Protein AF-A0A3A2ZI84-F1 (afdb_monomer_lite)

Foldseek 3Di:
DDDDDLVNLLVVLVVLVVVLVVVVLLEQCPPVPDALLVNQVSLLSVLVSQLSNLVSCVRVVNWFGPLQDDGDRDHHAQDAPVQRDPPDRHHDHGDPDHYPCNVVRVSSLVSVLVNVLCVVPDRGHGPCSVVPPVDDPVNVVVSVVVSVVVVNRD

pLDDT: mean 87.64, std 10.2, range [49.66, 97.44]

Radius of gyration: 16.95 Å; chains: 1; bounding box: 36×39×46 Å

Secondary structure (DSSP, 8-state):
-PPPPHHHHHHHHHHHHHHHHHTTTTS--TTSS--HHHHHHHHHHHHHHHHHHHHHHHHHT-S--GGGS---PPPPPS--GGG--TT-SSPPPPPSS--TTHHHHHHHHHHHHHHHHHHHH-TT--S-TTT-TTS-HHHHHHHHHHHHHHHHT-

Organism: NCBI:txid2070753

Sequence (154 aa):
MKIIDPRSFLCLTAIADRIAKRDGLHCNTQGRGLSAFDTEIRRRIWWQTVLLDSRAVEMSGAGTPILSYAWNAKLPLNINESELSPEANSLPQEHDCATDMIFCLVRCEIAKFLRQIRAKKGLEEGWTEFSNPSISVSEKLEAIDTFEEHLQAR

Structure (mmCIF, N/CA/C/O backbone):
data_AF-A0A3A2ZI84-F1
#
_entry.id   AF-A0A3A2ZI84-F1
#
loop_
_atom_site.group_PDB
_atom_site.id
_atom_site.type_symbol
_atom_site.label_atom_id
_atom_site.label_alt_id
_atom_site.label_comp_id
_atom_site.label_asym_id
_atom_site.label_entity_id
_atom_site.label_seq_id
_atom_site.pdbx_PDB_ins_code
_atom_site.Cartn_x
_atom_site.Cartn_y
_atom_site.Cartn_z
_atom_site.occupancy
_atom_site.B_iso_or_equiv
_atom_site.auth_seq_id
_atom_site.auth_comp_id
_atom_site.auth_asym_id
_atom_site.auth_atom_id
_atom_site.pdbx_PDB_model_num
ATOM 1 N N . MET A 1 1 ? 2.082 25.491 -6.944 1.00 49.66 1 MET A N 1
ATOM 2 C CA . MET A 1 1 ? 2.391 24.114 -6.500 1.00 49.66 1 MET A CA 1
ATOM 3 C C . MET A 1 1 ? 3.908 23.974 -6.441 1.00 49.66 1 MET A C 1
ATOM 5 O O . MET A 1 1 ? 4.541 24.129 -7.476 1.00 49.66 1 MET A O 1
ATOM 9 N N . LYS A 1 2 ? 4.515 23.817 -5.255 1.00 61.97 2 LYS A N 1
ATOM 10 C CA . LYS A 1 2 ? 5.972 23.611 -5.153 1.00 61.97 2 LYS A CA 1
ATOM 11 C C . LYS A 1 2 ? 6.274 22.158 -5.517 1.00 61.97 2 LYS A C 1
ATOM 13 O O . LYS A 1 2 ? 5.756 21.257 -4.866 1.00 61.97 2 LYS A O 1
ATOM 18 N N . ILE A 1 3 ? 7.068 21.947 -6.562 1.00 77.62 3 ILE A N 1
ATOM 19 C CA . ILE A 1 3 ? 7.562 20.619 -6.936 1.00 77.62 3 ILE A CA 1
ATOM 20 C C . ILE A 1 3 ? 8.634 20.245 -5.907 1.00 77.62 3 ILE A C 1
ATOM 22 O O . ILE A 1 3 ? 9.630 20.952 -5.770 1.00 77.62 3 ILE A O 1
ATOM 26 N N . ILE A 1 4 ? 8.390 19.186 -5.135 1.00 86.75 4 ILE A N 1
ATOM 27 C CA . ILE A 1 4 ? 9.380 18.627 -4.210 1.00 86.75 4 ILE A CA 1
ATOM 28 C C . ILE A 1 4 ? 10.397 17.849 -5.049 1.00 86.75 4 ILE A C 1
ATOM 30 O O . ILE A 1 4 ? 10.009 17.062 -5.911 1.00 86.75 4 ILE A O 1
ATOM 34 N N . ASP A 1 5 ? 11.687 18.074 -4.804 1.00 93.19 5 ASP A N 1
ATOM 35 C CA . ASP A 1 5 ? 12.758 17.307 -5.441 1.00 93.19 5 ASP A CA 1
ATOM 36 C C . ASP A 1 5 ? 12.594 15.798 -5.136 1.00 93.19 5 ASP A C 1
ATOM 38 O O . ASP A 1 5 ? 12.481 15.430 -3.960 1.00 93.19 5 ASP A O 1
ATOM 42 N N . PRO A 1 6 ? 12.589 14.908 -6.149 1.00 91.81 6 PRO A N 1
ATOM 43 C CA . PRO A 1 6 ? 12.357 13.477 -5.946 1.00 91.81 6 PRO A CA 1
ATOM 44 C C . PRO A 1 6 ? 13.318 12.811 -4.957 1.00 91.81 6 PRO A C 1
ATOM 46 O O . PRO A 1 6 ? 12.921 11.897 -4.237 1.00 91.81 6 PRO A O 1
ATOM 49 N N . ARG A 1 7 ? 14.573 13.272 -4.880 1.00 92.75 7 ARG A N 1
ATOM 50 C CA . ARG A 1 7 ? 15.587 12.710 -3.969 1.00 92.75 7 ARG A CA 1
ATOM 51 C C . ARG A 1 7 ? 15.318 13.133 -2.529 1.00 92.75 7 ARG A C 1
ATOM 53 O O . ARG A 1 7 ? 15.423 12.329 -1.611 1.00 92.75 7 ARG A O 1
ATOM 60 N N . SER A 1 8 ? 14.904 14.380 -2.335 1.00 94.94 8 SER A N 1
ATOM 61 C CA . SER A 1 8 ? 14.442 14.881 -1.042 1.00 94.94 8 SER A CA 1
ATOM 62 C C . SER A 1 8 ? 13.198 14.127 -0.569 1.00 94.94 8 SER A C 1
ATOM 64 O O . SER A 1 8 ? 13.116 13.743 0.596 1.00 94.94 8 SER A O 1
ATOM 66 N N . PHE A 1 9 ? 12.254 13.855 -1.477 1.00 94.75 9 PHE A N 1
ATOM 67 C CA . PHE A 1 9 ? 11.076 13.045 -1.169 1.00 94.75 9 PHE A CA 1
ATOM 68 C C . PHE A 1 9 ? 11.457 11.612 -0.765 1.00 94.75 9 PHE A C 1
ATOM 70 O O . PHE A 1 9 ? 10.981 11.137 0.263 1.00 94.75 9 PHE A O 1
ATOM 77 N N . LEU A 1 10 ? 12.389 10.978 -1.486 1.00 94.06 10 LEU A N 1
ATOM 78 C CA . LEU A 1 10 ? 12.938 9.662 -1.140 1.00 94.06 10 LEU A CA 1
ATOM 79 C C . LEU A 1 10 ? 13.569 9.633 0.263 1.00 94.06 10 LEU A C 1
ATOM 81 O O . LEU A 1 10 ? 13.345 8.705 1.036 1.00 94.06 10 LEU A O 1
ATOM 85 N N . CYS A 1 11 ? 14.334 10.663 0.634 1.00 95.38 11 CYS A N 1
ATOM 86 C CA . CYS A 1 11 ? 14.899 10.758 1.982 1.00 95.38 11 CYS A CA 1
ATOM 87 C C . CYS A 1 11 ? 13.806 10.815 3.062 1.00 95.38 11 CYS A C 1
ATOM 89 O O . CYS A 1 11 ? 13.935 10.179 4.109 1.00 95.38 11 CYS A O 1
ATOM 91 N N . LEU A 1 12 ? 12.720 11.554 2.815 1.00 96.06 12 LEU A N 1
ATOM 92 C CA . LEU A 1 12 ? 11.604 11.665 3.756 1.00 96.06 12 LEU A CA 1
ATOM 93 C C . LEU A 1 12 ? 10.841 10.342 3.902 1.00 96.06 12 LEU A C 1
ATOM 95 O O . LEU A 1 12 ? 10.512 9.961 5.027 1.00 96.06 12 LEU A O 1
ATOM 99 N N . THR A 1 13 ? 10.597 9.614 2.806 1.00 96.00 13 THR A N 1
ATOM 100 C CA . THR A 1 13 ? 9.932 8.301 2.872 1.00 96.00 13 THR A CA 1
ATOM 101 C C . THR A 1 13 ? 10.795 7.270 3.591 1.00 96.00 13 THR A C 1
ATOM 103 O O . THR A 1 13 ? 10.275 6.513 4.408 1.00 96.00 13 THR A O 1
ATOM 106 N N . ALA A 1 14 ? 12.118 7.306 3.407 1.00 94.62 14 ALA A N 1
ATOM 107 C CA . ALA A 1 14 ? 13.047 6.448 4.141 1.00 94.62 14 ALA A CA 1
ATOM 108 C C . ALA A 1 14 ? 13.055 6.727 5.659 1.00 94.62 14 ALA A C 1
ATOM 110 O O . ALA A 1 14 ? 13.194 5.804 6.465 1.00 94.62 14 ALA A O 1
ATOM 111 N N . ILE A 1 15 ? 12.897 7.988 6.078 1.00 97.12 15 ILE A N 1
ATOM 112 C CA . ILE A 1 15 ? 12.744 8.339 7.501 1.00 97.12 15 ILE A CA 1
ATOM 113 C C . ILE A 1 15 ? 11.404 7.817 8.033 1.00 97.12 15 ILE A C 1
ATOM 115 O O . ILE A 1 15 ? 11.374 7.188 9.095 1.00 97.12 15 ILE A O 1
ATOM 119 N N . ALA A 1 16 ? 10.314 8.035 7.292 1.00 97.25 16 ALA A N 1
ATOM 120 C CA . ALA A 1 16 ? 8.985 7.551 7.660 1.00 97.25 16 ALA A CA 1
ATOM 121 C C . ALA A 1 16 ? 8.953 6.020 7.813 1.00 97.25 16 ALA A C 1
ATOM 123 O O . ALA A 1 16 ? 8.416 5.520 8.798 1.00 97.25 16 ALA A O 1
ATOM 124 N N . ASP A 1 17 ? 9.606 5.282 6.913 1.00 95.81 17 ASP A N 1
ATOM 125 C CA . ASP A 1 17 ? 9.759 3.824 6.990 1.00 95.81 17 ASP A CA 1
ATOM 126 C C . ASP A 1 17 ? 10.438 3.370 8.282 1.00 95.81 17 ASP A C 1
ATOM 128 O O . ASP A 1 17 ? 9.951 2.475 8.972 1.00 95.81 17 ASP A O 1
ATOM 132 N N . ARG A 1 18 ? 11.549 4.012 8.660 1.00 96.19 18 ARG A N 1
ATOM 133 C CA . ARG A 1 18 ? 12.275 3.674 9.895 1.00 96.19 18 ARG A CA 1
ATOM 134 C C . ARG A 1 18 ? 11.417 3.903 11.136 1.00 96.19 18 ARG A C 1
ATOM 136 O O . ARG A 1 18 ? 11.437 3.073 12.044 1.00 96.19 18 ARG A O 1
ATOM 143 N N . ILE A 1 19 ? 10.647 4.991 11.163 1.00 97.44 19 ILE A N 1
ATOM 144 C CA . ILE A 1 19 ? 9.695 5.290 12.242 1.00 97.44 19 ILE A CA 1
ATOM 145 C C . ILE A 1 19 ? 8.580 4.236 12.270 1.00 97.44 19 ILE A C 1
ATOM 147 O O . ILE A 1 19 ? 8.333 3.625 13.308 1.00 97.44 19 ILE A O 1
ATOM 151 N N . ALA A 1 20 ? 7.967 3.948 11.122 1.00 95.88 20 ALA A N 1
ATOM 152 C CA . ALA A 1 20 ? 6.904 2.958 10.995 1.00 95.88 20 ALA A CA 1
ATOM 153 C C . ALA A 1 20 ? 7.363 1.550 11.411 1.00 95.88 20 ALA A C 1
ATOM 155 O O . ALA A 1 20 ? 6.628 0.811 12.071 1.00 95.88 20 ALA A O 1
ATOM 156 N N . LYS A 1 21 ? 8.599 1.170 11.070 1.00 94.19 21 LYS A N 1
ATOM 157 C CA . LYS A 1 21 ? 9.197 -0.104 11.481 1.00 94.19 21 LYS A CA 1
ATOM 158 C C . LYS A 1 21 ? 9.454 -0.164 12.980 1.00 94.19 21 LYS A C 1
ATOM 160 O O . LYS A 1 21 ? 9.065 -1.152 13.601 1.00 94.19 21 LYS A O 1
ATOM 165 N N . ARG A 1 22 ? 10.032 0.893 13.560 1.00 94.69 22 ARG A N 1
ATOM 166 C CA . ARG A 1 22 ? 10.232 1.022 15.014 1.00 94.69 22 ARG A CA 1
ATOM 167 C C . ARG A 1 22 ? 8.914 0.860 15.775 1.00 94.69 22 ARG A C 1
ATOM 169 O O . ARG A 1 22 ? 8.879 0.159 16.779 1.00 94.69 22 ARG A O 1
ATOM 176 N N . ASP A 1 23 ? 7.835 1.440 15.258 1.00 92.88 23 ASP A N 1
ATOM 177 C CA . ASP A 1 23 ? 6.518 1.412 15.903 1.00 92.88 23 ASP A CA 1
ATOM 178 C C . ASP A 1 23 ? 5.709 0.140 15.562 1.00 92.88 23 ASP A C 1
ATOM 180 O O . ASP A 1 23 ? 4.566 -0.021 16.002 1.00 92.88 23 ASP A O 1
ATOM 184 N N . GLY A 1 24 ? 6.295 -0.785 14.789 1.00 91.88 24 GLY A N 1
ATOM 185 C CA . GLY A 1 24 ? 5.719 -2.090 14.461 1.00 91.88 24 GLY A CA 1
ATOM 186 C C . GLY A 1 24 ? 4.622 -2.075 13.391 1.00 91.88 24 GLY A C 1
ATOM 187 O O . GLY A 1 24 ? 3.900 -3.060 13.274 1.00 91.88 24 GLY A O 1
ATOM 188 N N . LEU A 1 25 ? 4.486 -1.001 12.604 1.00 94.56 25 LEU A N 1
ATOM 189 C CA . LEU A 1 25 ? 3.395 -0.826 11.624 1.00 94.56 25 LEU A CA 1
ATOM 190 C C . LEU A 1 25 ? 3.465 -1.803 10.442 1.00 94.56 25 LEU A C 1
ATOM 192 O O . LEU A 1 25 ? 2.447 -2.202 9.889 1.00 94.56 25 LEU A O 1
ATOM 196 N N . HIS A 1 26 ? 4.678 -2.221 10.086 1.00 93.31 26 HIS A N 1
ATOM 197 C CA . HIS A 1 26 ? 4.953 -3.230 9.062 1.00 93.31 26 HIS A CA 1
ATOM 198 C C . HIS A 1 26 ? 4.459 -4.640 9.426 1.00 93.31 26 HIS A C 1
ATOM 200 O O . HIS A 1 26 ? 4.344 -5.510 8.555 1.00 93.31 26 HIS A O 1
ATOM 206 N N . CYS A 1 27 ? 4.171 -4.877 10.706 1.00 89.69 27 CYS A N 1
ATOM 207 C CA . CYS A 1 27 ? 3.746 -6.170 11.207 1.00 89.69 27 CYS A CA 1
ATOM 208 C C . CYS A 1 27 ? 2.224 -6.238 11.372 1.00 89.69 27 CYS A C 1
ATOM 210 O O . CYS A 1 27 ? 1.591 -5.272 11.787 1.00 89.69 27 CYS A O 1
ATOM 212 N N . ASN A 1 28 ? 1.621 -7.404 11.131 1.00 83.56 28 ASN A N 1
ATOM 213 C CA . ASN A 1 28 ? 0.243 -7.646 11.542 1.00 83.56 28 ASN A CA 1
ATOM 214 C C . ASN A 1 28 ? 0.165 -7.603 13.075 1.00 83.56 28 ASN A C 1
ATOM 216 O O . ASN A 1 28 ? 0.766 -8.425 13.771 1.00 83.56 28 ASN A O 1
ATOM 220 N N . THR A 1 29 ? -0.581 -6.635 13.594 1.00 71.62 29 THR A N 1
ATOM 221 C CA . THR A 1 29 ? -0.743 -6.398 15.030 1.00 71.62 29 THR A CA 1
ATOM 222 C C . THR A 1 29 ? -2.029 -6.990 15.607 1.00 71.62 29 THR A C 1
ATOM 224 O O . THR A 1 29 ? -2.303 -6.779 16.789 1.00 71.62 29 THR A O 1
ATOM 227 N N . GLN A 1 30 ? -2.812 -7.748 14.824 1.00 70.50 30 GLN A N 1
ATOM 228 C CA . GLN A 1 30 ? -4.000 -8.428 15.353 1.00 70.50 30 GLN A CA 1
ATOM 229 C C . GLN A 1 30 ? -3.647 -9.272 16.587 1.00 70.50 30 GLN A C 1
ATOM 231 O O . GLN A 1 30 ? -2.702 -10.059 16.558 1.00 70.50 30 GLN A O 1
ATOM 236 N N . GLY A 1 31 ? -4.403 -9.083 17.672 1.00 66.94 31 GLY A N 1
ATOM 237 C CA . GLY A 1 31 ? -4.209 -9.803 18.934 1.00 66.94 31 GLY A CA 1
ATOM 238 C C . GLY A 1 31 ? -3.161 -9.211 19.885 1.00 66.94 31 GLY A C 1
ATOM 239 O O . GLY A 1 31 ? -2.914 -9.799 20.931 1.00 66.94 31 GLY A O 1
ATOM 240 N N . ARG A 1 32 ? -2.557 -8.050 19.584 1.00 74.62 32 ARG A N 1
ATOM 241 C CA . ARG A 1 32 ? -1.558 -7.394 20.461 1.00 74.62 32 ARG A CA 1
ATOM 242 C C . ARG A 1 32 ? -2.145 -6.419 21.498 1.00 74.62 32 ARG A C 1
ATOM 244 O O . ARG A 1 32 ? -1.424 -5.556 21.984 1.00 74.62 32 ARG A O 1
ATOM 251 N N . GLY A 1 33 ? -3.438 -6.522 21.811 1.00 81.50 33 GLY A N 1
ATOM 252 C CA . GLY A 1 33 ? -4.110 -5.633 22.773 1.00 81.50 33 GLY A CA 1
ATOM 253 C C . GLY A 1 33 ? -4.328 -4.195 22.282 1.00 81.50 33 GLY A C 1
ATOM 254 O O . GLY A 1 33 ? -4.556 -3.305 23.092 1.00 81.50 33 GLY A O 1
ATOM 255 N N . LEU A 1 34 ? -4.237 -3.956 20.970 1.00 86.31 34 LEU A N 1
ATOM 256 C CA . LEU A 1 34 ? -4.573 -2.667 20.364 1.00 86.31 34 LEU A CA 1
ATOM 257 C C . LEU A 1 34 ? -6.087 -2.527 20.192 1.00 86.31 34 LEU A C 1
ATOM 259 O O . LEU A 1 34 ? -6.770 -3.521 19.929 1.00 86.31 34 LEU A O 1
ATOM 263 N N . SER A 1 35 ? -6.582 -1.290 20.267 1.00 89.44 35 SER A N 1
ATOM 264 C CA . SER A 1 35 ? -7.966 -0.976 19.911 1.00 89.44 35 SER A CA 1
ATOM 265 C C . SER A 1 35 ? -8.241 -1.283 18.430 1.00 89.44 35 SER A C 1
ATOM 267 O O . SER A 1 35 ? -7.319 -1.411 17.608 1.00 89.44 35 SER A O 1
ATOM 269 N N . ALA A 1 36 ? -9.521 -1.401 18.074 1.00 88.62 36 ALA A N 1
ATOM 270 C CA . ALA A 1 36 ? -9.941 -1.544 16.684 1.00 88.62 36 ALA A CA 1
ATOM 271 C C . ALA A 1 36 ? -9.453 -0.358 15.837 1.00 88.62 36 ALA A C 1
ATOM 273 O O . ALA A 1 36 ? -8.824 -0.552 14.795 1.00 88.62 36 ALA A O 1
ATOM 274 N N . PHE A 1 37 ? -9.648 0.857 16.353 1.00 91.56 37 PHE A N 1
ATOM 275 C CA . PHE A 1 37 ? -9.185 2.096 15.744 1.00 91.56 37 PHE A CA 1
ATOM 276 C C . PHE A 1 37 ? -7.674 2.092 15.486 1.00 91.56 37 PHE A C 1
ATOM 278 O O . PHE A 1 37 ? -7.240 2.238 14.344 1.00 91.56 37 PHE A O 1
ATOM 285 N N . ASP A 1 38 ? -6.863 1.837 16.518 1.00 91.75 38 ASP A N 1
ATOM 286 C CA . ASP A 1 38 ? -5.403 1.825 16.385 1.00 91.75 38 ASP A CA 1
ATOM 287 C C . ASP A 1 38 ? -4.943 0.770 15.385 1.00 91.75 38 ASP A C 1
ATOM 289 O O . ASP A 1 38 ? -4.021 0.999 14.605 1.00 91.75 38 ASP A O 1
ATOM 293 N N . THR A 1 39 ? -5.579 -0.402 15.396 1.00 91.50 39 THR A N 1
ATOM 294 C CA . THR A 1 39 ? -5.251 -1.481 14.463 1.00 91.50 39 THR A CA 1
ATOM 295 C C . THR A 1 39 ? -5.447 -1.033 13.018 1.00 91.50 39 THR A C 1
ATOM 297 O O . THR A 1 39 ? -4.574 -1.279 12.182 1.00 91.50 39 THR A O 1
ATOM 300 N N . GLU A 1 40 ? -6.557 -0.359 12.721 1.00 93.12 40 GLU A N 1
ATOM 301 C CA . GLU A 1 40 ? -6.869 0.094 11.367 1.00 93.12 40 GLU A CA 1
ATOM 302 C C . GLU A 1 40 ? -6.015 1.296 10.942 1.00 93.12 40 GLU A C 1
ATOM 304 O O . GLU A 1 40 ? -5.423 1.279 9.861 1.00 93.12 40 GLU A O 1
ATOM 309 N N . ILE A 1 41 ? -5.830 2.290 11.816 1.00 93.81 41 ILE A N 1
ATOM 310 C CA . ILE A 1 41 ? -4.961 3.445 11.544 1.00 93.81 41 ILE A CA 1
ATOM 311 C C . ILE A 1 41 ? -3.524 3.000 11.260 1.00 93.81 41 ILE A C 1
ATOM 313 O O . ILE A 1 41 ? -2.901 3.467 10.305 1.00 93.81 41 ILE A O 1
ATOM 317 N N . ARG A 1 42 ? -3.000 2.035 12.021 1.00 94.50 42 ARG A N 1
ATOM 318 C CA . ARG A 1 42 ? -1.655 1.484 11.795 1.00 94.50 42 ARG A CA 1
ATOM 319 C C . ARG A 1 42 ? -1.518 0.819 10.424 1.00 94.50 42 ARG A C 1
ATOM 321 O O . ARG A 1 42 ? -0.502 1.034 9.761 1.00 94.50 42 ARG A O 1
ATOM 328 N N . ARG A 1 43 ? -2.530 0.061 9.973 1.00 94.12 43 ARG A N 1
ATOM 329 C CA . ARG A 1 43 ? -2.553 -0.522 8.616 1.00 94.12 43 ARG A CA 1
ATOM 330 C C . ARG A 1 43 ? -2.548 0.574 7.559 1.00 94.12 43 ARG A C 1
ATOM 332 O O . ARG A 1 43 ? -1.708 0.540 6.663 1.00 94.12 43 ARG A O 1
ATOM 339 N N . ARG A 1 44 ? -3.439 1.562 7.684 1.00 95.62 44 ARG A N 1
ATOM 340 C CA . ARG A 1 44 ? -3.561 2.678 6.733 1.00 95.62 44 ARG A CA 1
ATOM 341 C C . ARG A 1 44 ? -2.253 3.472 6.616 1.00 95.62 44 ARG A C 1
ATOM 343 O O . ARG A 1 44 ? -1.790 3.716 5.504 1.00 95.62 44 ARG A O 1
ATOM 350 N N . ILE A 1 45 ? -1.599 3.788 7.738 1.00 96.62 45 ILE A N 1
ATOM 351 C CA . ILE A 1 45 ? -0.301 4.490 7.758 1.00 96.62 45 ILE A CA 1
ATOM 352 C C . ILE A 1 45 ? 0.801 3.662 7.091 1.00 96.62 45 ILE A C 1
ATOM 354 O O . ILE A 1 45 ? 1.595 4.205 6.315 1.00 96.62 45 ILE A O 1
ATOM 358 N N . TRP A 1 46 ? 0.869 2.358 7.376 1.00 96.81 46 TRP A N 1
ATOM 359 C CA . TRP A 1 46 ? 1.870 1.492 6.758 1.00 96.81 46 TRP A CA 1
ATOM 360 C C . TRP A 1 46 ? 1.712 1.456 5.237 1.00 96.81 46 TRP A C 1
ATOM 362 O O . TRP A 1 46 ? 2.668 1.731 4.513 1.00 96.81 46 TRP A O 1
ATOM 372 N N . TRP A 1 47 ? 0.500 1.190 4.746 1.00 97.06 47 TRP A N 1
ATOM 373 C CA . TRP A 1 47 ? 0.234 1.153 3.309 1.00 97.06 47 TRP A CA 1
ATOM 374 C C . TRP A 1 47 ? 0.510 2.491 2.632 1.00 97.06 47 TRP A C 1
ATOM 376 O O . TRP A 1 47 ? 1.124 2.517 1.566 1.00 97.06 47 TRP A O 1
ATOM 386 N N . GLN A 1 48 ? 0.153 3.606 3.269 1.00 96.75 48 GLN A N 1
ATOM 387 C CA . GLN A 1 48 ? 0.474 4.925 2.737 1.00 96.75 48 GLN A CA 1
ATOM 388 C C . GLN A 1 48 ? 1.990 5.153 2.654 1.00 96.75 48 GLN A C 1
ATOM 390 O O . GLN A 1 48 ? 2.472 5.665 1.646 1.00 96.75 48 GLN A O 1
ATOM 395 N N . THR A 1 49 ? 2.754 4.726 3.663 1.00 97.00 49 THR A N 1
ATOM 396 C CA . THR A 1 49 ? 4.227 4.779 3.641 1.00 97.00 49 THR A CA 1
ATOM 397 C C . THR A 1 49 ? 4.794 3.970 2.474 1.00 97.00 49 THR A C 1
ATOM 399 O O . THR A 1 49 ? 5.607 4.488 1.711 1.00 97.00 49 THR A O 1
ATOM 402 N N . VAL A 1 50 ? 4.319 2.734 2.283 1.00 95.56 50 VAL A N 1
ATOM 403 C CA . VAL A 1 50 ? 4.747 1.855 1.182 1.00 95.56 50 VAL A CA 1
ATOM 404 C C . VAL A 1 50 ? 4.459 2.483 -0.185 1.00 95.56 50 VAL A C 1
ATOM 406 O O . VAL A 1 50 ? 5.318 2.456 -1.067 1.00 95.56 50 VAL A O 1
ATOM 409 N N . LEU A 1 51 ? 3.271 3.066 -0.372 1.00 95.50 51 LEU A N 1
ATOM 410 C CA . LEU A 1 51 ? 2.869 3.701 -1.630 1.00 95.50 51 LEU A CA 1
ATOM 411 C C . LEU A 1 51 ? 3.651 4.991 -1.914 1.00 95.50 51 LEU A C 1
ATOM 413 O O . LEU A 1 51 ? 4.012 5.251 -3.062 1.00 95.50 51 LEU A O 1
ATOM 417 N N . LEU A 1 52 ? 3.915 5.805 -0.888 1.00 95.38 52 LEU A N 1
ATOM 418 C CA . LEU A 1 52 ? 4.705 7.030 -1.029 1.00 95.38 52 LEU A CA 1
ATOM 419 C C . LEU A 1 52 ? 6.160 6.716 -1.369 1.00 95.38 52 LEU A C 1
ATOM 421 O O . LEU A 1 52 ? 6.707 7.331 -2.279 1.00 95.38 52 LEU A O 1
ATOM 425 N N . ASP A 1 53 ? 6.763 5.746 -0.683 1.00 94.88 53 ASP A N 1
ATOM 426 C CA . ASP A 1 53 ? 8.126 5.303 -0.969 1.00 94.88 53 ASP A CA 1
ATOM 427 C C . ASP A 1 53 ? 8.255 4.740 -2.382 1.00 94.88 53 ASP A C 1
ATOM 429 O O . ASP A 1 53 ? 9.133 5.145 -3.137 1.00 94.88 53 ASP A O 1
ATOM 433 N N . SER A 1 54 ? 7.299 3.898 -2.775 1.00 91.94 54 SER A N 1
ATOM 434 C CA . SER A 1 54 ? 7.195 3.368 -4.132 1.00 91.94 54 SER A CA 1
ATOM 435 C C . SER A 1 54 ? 7.248 4.482 -5.183 1.00 91.94 54 SER A C 1
ATOM 437 O O . SER A 1 54 ? 8.046 4.427 -6.120 1.00 91.94 54 SER A O 1
ATOM 439 N N . ARG A 1 55 ? 6.461 5.545 -4.975 1.00 91.69 55 ARG A N 1
ATOM 440 C CA . ARG A 1 55 ? 6.441 6.710 -5.863 1.00 91.69 55 ARG A CA 1
ATOM 441 C C . ARG A 1 55 ? 7.740 7.518 -5.809 1.00 91.69 55 ARG A C 1
ATOM 443 O O . ARG A 1 55 ? 8.198 8.003 -6.841 1.00 91.69 55 ARG A O 1
ATOM 450 N N . ALA A 1 56 ? 8.329 7.691 -4.629 1.00 92.94 56 ALA A N 1
ATOM 451 C CA . ALA A 1 56 ? 9.587 8.417 -4.473 1.00 92.94 56 ALA A CA 1
ATOM 452 C C . ALA A 1 56 ? 10.740 7.709 -5.198 1.00 92.94 56 ALA A C 1
ATOM 454 O O . ALA A 1 56 ? 11.531 8.354 -5.890 1.00 92.94 56 ALA A O 1
ATOM 455 N N . VAL A 1 57 ? 10.800 6.383 -5.092 1.00 90.81 57 VAL A N 1
ATOM 456 C CA . VAL A 1 57 ? 11.761 5.525 -5.790 1.00 90.81 57 VAL A CA 1
ATOM 457 C C . VAL A 1 57 ? 11.591 5.628 -7.303 1.00 90.81 57 VAL A C 1
ATOM 459 O O . VAL A 1 57 ? 12.561 5.914 -8.000 1.00 90.81 57 VAL A O 1
ATOM 462 N N . GLU A 1 58 ? 10.357 5.504 -7.799 1.00 88.25 58 GLU A N 1
ATOM 463 C CA . GLU A 1 58 ? 10.033 5.663 -9.222 1.00 88.25 58 GLU A CA 1
ATOM 464 C C . GLU A 1 58 ? 10.500 7.026 -9.765 1.00 88.25 58 GLU A C 1
ATOM 466 O O . GLU A 1 58 ? 11.205 7.097 -10.768 1.00 88.25 58 GLU A O 1
ATOM 471 N N . MET A 1 59 ? 10.158 8.121 -9.075 1.00 90.31 59 MET A N 1
ATOM 472 C CA . MET A 1 59 ? 10.481 9.481 -9.523 1.00 90.31 59 MET A CA 1
ATOM 473 C C . MET A 1 59 ? 11.972 9.821 -9.426 1.00 90.31 59 MET A C 1
ATOM 475 O O . MET A 1 59 ? 12.459 10.665 -10.176 1.00 90.31 59 MET A O 1
ATOM 479 N N . SER A 1 60 ? 12.687 9.230 -8.469 1.00 90.50 60 SER A N 1
ATOM 480 C CA . SER A 1 60 ? 14.118 9.483 -8.268 1.00 90.50 60 SER A CA 1
ATOM 481 C C . SER A 1 60 ? 15.015 8.565 -9.096 1.00 90.50 60 SER A C 1
ATOM 483 O O . SER A 1 60 ? 16.216 8.827 -9.178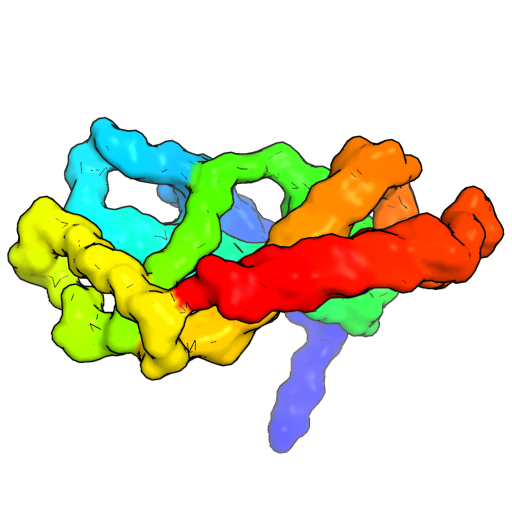 1.00 90.50 60 SER A O 1
ATOM 485 N N . GLY A 1 61 ? 14.454 7.509 -9.699 1.00 85.00 61 GLY A N 1
ATOM 486 C CA . GLY A 1 61 ? 15.225 6.433 -10.320 1.00 85.00 61 GLY A CA 1
ATOM 487 C C . GLY A 1 61 ? 16.045 5.635 -9.303 1.00 85.00 61 GLY A C 1
ATOM 488 O O . GLY A 1 61 ? 17.050 5.028 -9.669 1.00 85.00 61 GLY A O 1
ATOM 489 N N . ALA A 1 62 ? 15.664 5.676 -8.021 1.00 78.38 62 ALA A N 1
ATOM 490 C CA . ALA A 1 62 ? 16.277 4.834 -7.004 1.00 78.38 62 ALA A CA 1
ATOM 491 C C . ALA A 1 62 ? 15.893 3.362 -7.236 1.00 78.38 62 ALA A C 1
ATOM 493 O O . ALA A 1 62 ? 14.953 3.070 -7.967 1.00 78.38 62 ALA A O 1
ATOM 494 N N . GLY A 1 63 ? 16.651 2.438 -6.641 1.00 80.50 63 GLY A N 1
ATOM 495 C CA . GLY A 1 63 ? 16.503 0.996 -6.864 1.00 80.50 63 GLY A CA 1
ATOM 496 C C . GLY A 1 63 ? 15.209 0.402 -6.294 1.00 80.50 63 GLY A C 1
ATOM 497 O O . GLY A 1 63 ? 14.110 0.642 -6.783 1.00 80.50 63 GLY A O 1
ATOM 498 N N . THR A 1 64 ? 15.329 -0.447 -5.279 1.00 82.88 64 THR A N 1
ATOM 499 C CA . THR A 1 64 ? 14.210 -1.280 -4.822 1.00 82.88 64 THR A CA 1
ATOM 500 C C . THR A 1 64 ? 13.373 -0.585 -3.728 1.00 82.88 64 THR A C 1
ATOM 502 O O . THR A 1 64 ? 13.935 -0.232 -2.687 1.00 82.88 64 THR A O 1
ATOM 505 N N . PRO A 1 65 ? 12.042 -0.420 -3.903 1.00 88.69 65 PRO A N 1
ATOM 506 C CA . PRO A 1 65 ? 11.171 0.220 -2.910 1.00 88.69 65 PRO A CA 1
ATOM 507 C C . PRO A 1 65 ? 10.867 -0.678 -1.704 1.00 88.69 65 PRO A C 1
ATOM 509 O O . PRO A 1 65 ? 11.043 -1.899 -1.756 1.00 88.69 65 PRO A O 1
ATOM 512 N N . ILE A 1 66 ? 10.312 -0.087 -0.636 1.00 90.06 66 ILE A N 1
ATOM 513 C CA . ILE A 1 66 ? 9.915 -0.795 0.597 1.00 90.06 66 ILE A CA 1
ATOM 514 C C . ILE A 1 66 ? 9.001 -1.986 0.310 1.00 90.06 66 ILE A C 1
ATOM 516 O O . ILE A 1 66 ? 9.065 -3.016 0.989 1.00 90.06 66 ILE A O 1
ATOM 520 N N . LEU A 1 67 ? 8.156 -1.838 -0.714 1.00 89.31 67 LEU A N 1
ATOM 521 C CA . LEU A 1 67 ? 7.212 -2.843 -1.186 1.00 89.31 67 LEU A CA 1
ATOM 522 C C . LEU A 1 67 ? 7.859 -4.227 -1.359 1.00 89.31 67 LEU A C 1
ATOM 524 O O . LEU A 1 67 ? 7.224 -5.238 -1.059 1.00 89.31 67 LEU A O 1
ATOM 528 N N . SER A 1 68 ? 9.123 -4.265 -1.778 1.00 84.56 68 SER A N 1
ATOM 529 C CA . SER A 1 68 ? 9.873 -5.487 -2.066 1.00 84.56 68 SER A CA 1
ATOM 530 C C . SER A 1 68 ? 10.468 -6.173 -0.830 1.00 84.56 68 SER A C 1
ATOM 532 O O . SER A 1 68 ? 10.925 -7.308 -0.935 1.00 84.56 68 SER A O 1
ATOM 534 N N . TYR A 1 69 ? 10.478 -5.538 0.346 1.00 85.94 69 TYR A N 1
ATOM 535 C CA . TYR A 1 69 ? 11.027 -6.154 1.560 1.00 85.94 69 TYR A CA 1
ATOM 536 C C . TYR A 1 69 ? 9.997 -7.016 2.315 1.00 85.94 69 TYR A C 1
ATOM 538 O O . TYR A 1 69 ? 8.796 -7.052 2.021 1.00 85.94 69 TYR A O 1
ATOM 546 N N . ALA A 1 70 ? 10.479 -7.740 3.327 1.00 87.56 70 ALA A N 1
ATOM 547 C CA . ALA A 1 70 ? 9.657 -8.577 4.194 1.00 87.56 70 ALA A CA 1
ATOM 548 C C . ALA A 1 70 ? 8.841 -7.737 5.196 1.00 87.56 70 ALA A C 1
ATOM 550 O O . ALA A 1 70 ? 9.381 -6.898 5.912 1.00 87.56 70 ALA A O 1
ATOM 551 N N . TRP A 1 71 ? 7.531 -7.990 5.240 1.00 92.50 71 TRP A N 1
ATOM 552 C CA . TRP A 1 71 ? 6.537 -7.396 6.147 1.00 92.50 71 TRP A CA 1
ATOM 553 C C . TRP A 1 71 ? 5.191 -8.118 5.954 1.00 92.50 71 TRP A C 1
ATOM 555 O O . TRP A 1 71 ? 4.968 -8.706 4.889 1.00 92.50 71 TRP A O 1
ATOM 565 N N . ASN A 1 72 ? 4.295 -8.094 6.946 1.00 91.25 72 ASN A N 1
ATOM 566 C CA . ASN A 1 72 ? 3.050 -8.885 6.938 1.00 91.25 72 ASN A CA 1
ATOM 567 C C . ASN A 1 72 ? 1.782 -8.109 7.349 1.00 91.25 72 ASN A C 1
ATOM 569 O O . ASN A 1 72 ? 0.777 -8.728 7.696 1.00 91.25 72 ASN A O 1
ATOM 573 N N . ALA A 1 73 ? 1.801 -6.775 7.304 1.00 92.75 73 ALA A N 1
ATOM 574 C CA . ALA A 1 73 ? 0.603 -5.950 7.454 1.00 92.75 73 ALA A CA 1
ATOM 575 C C . ALA A 1 73 ? -0.533 -6.376 6.495 1.00 92.75 73 ALA A C 1
ATOM 577 O O . ALA A 1 73 ? -0.313 -6.633 5.309 1.00 92.75 73 ALA A O 1
ATOM 578 N N . LYS A 1 74 ? -1.763 -6.439 7.018 1.00 93.56 74 LYS A N 1
ATOM 579 C CA . LYS A 1 74 ? -2.979 -6.698 6.229 1.00 93.56 74 LYS A CA 1
ATOM 580 C C . LYS A 1 74 ? -3.383 -5.456 5.437 1.00 93.56 74 LYS A C 1
ATOM 582 O O . LYS A 1 74 ? -3.000 -4.349 5.815 1.00 93.56 74 LYS A O 1
ATOM 587 N N . LEU A 1 75 ? -4.155 -5.640 4.365 1.00 95.00 75 LEU A N 1
ATOM 588 C CA . LEU A 1 75 ? -4.809 -4.528 3.667 1.00 95.00 75 LEU A CA 1
ATOM 589 C C . LEU A 1 75 ? -5.689 -3.724 4.645 1.00 95.00 75 LEU A C 1
ATOM 591 O O . LEU A 1 75 ? -6.152 -4.299 5.637 1.00 95.00 75 LEU A O 1
ATOM 595 N N . PRO A 1 76 ? -5.905 -2.420 4.390 1.00 95.25 76 PRO A N 1
ATOM 596 C CA . PRO A 1 76 ? -6.945 -1.663 5.079 1.00 95.25 76 PRO A CA 1
ATOM 597 C C . PRO A 1 76 ? -8.316 -2.328 4.891 1.00 95.25 76 PRO A C 1
ATOM 599 O O . PRO A 1 76 ? -8.506 -3.085 3.935 1.00 95.25 76 PRO A O 1
ATOM 602 N N . LEU A 1 77 ? -9.250 -2.055 5.796 1.00 94.94 77 LEU A N 1
ATOM 603 C CA . LEU A 1 77 ? -10.624 -2.550 5.681 1.00 94.94 77 LEU A CA 1
ATOM 604 C C . LEU A 1 77 ? -11.435 -1.683 4.707 1.00 94.94 77 LEU A C 1
ATOM 606 O O . LEU A 1 77 ? -11.247 -0.463 4.660 1.00 94.94 77 LEU A O 1
ATOM 610 N N . ASN A 1 78 ? -12.362 -2.297 3.965 1.00 95.75 78 ASN A N 1
ATOM 611 C CA . ASN A 1 78 ? -13.365 -1.571 3.179 1.00 95.75 78 ASN A CA 1
ATOM 612 C C . ASN A 1 78 ? -14.509 -1.063 4.072 1.00 95.75 78 ASN A C 1
ATOM 614 O O . ASN A 1 78 ? -15.545 -1.710 4.193 1.00 95.75 78 ASN A O 1
ATOM 618 N N . ILE A 1 79 ? -14.294 0.073 4.737 1.00 95.44 79 ILE A N 1
ATOM 619 C CA . ILE A 1 79 ? -15.242 0.707 5.669 1.00 95.44 79 ILE A CA 1
ATOM 620 C C . ILE A 1 79 ? -15.300 2.217 5.427 1.00 95.44 79 ILE A C 1
ATOM 622 O O . ILE A 1 79 ? -14.314 2.803 4.973 1.00 95.44 79 ILE A O 1
ATOM 626 N N . ASN A 1 80 ? -16.419 2.859 5.763 1.00 94.31 80 ASN A N 1
ATOM 627 C CA . ASN A 1 80 ? -16.526 4.318 5.711 1.00 94.31 80 ASN A CA 1
ATOM 628 C C . ASN A 1 80 ? -15.808 4.966 6.897 1.00 94.31 80 ASN A C 1
ATOM 630 O O . ASN A 1 80 ? -15.642 4.357 7.958 1.00 94.31 80 ASN A O 1
ATOM 634 N N . GLU A 1 81 ? -15.412 6.229 6.750 1.00 91.19 81 GLU A N 1
ATOM 635 C CA . GLU A 1 81 ? -14.701 6.935 7.822 1.00 91.19 81 GLU A CA 1
ATOM 636 C C . GLU A 1 81 ? -15.593 7.144 9.055 1.00 91.19 81 GLU A C 1
ATOM 638 O O . GLU A 1 81 ? -15.120 7.085 10.186 1.00 91.19 81 GLU A O 1
ATOM 643 N N . SER A 1 82 ? -16.908 7.294 8.856 1.00 92.12 82 SER A N 1
ATOM 644 C CA . SER A 1 82 ? -17.888 7.425 9.944 1.00 92.12 82 SER A CA 1
ATOM 645 C C . SER A 1 82 ? -17.985 6.195 10.850 1.00 92.12 82 SER A C 1
ATOM 647 O O . SER A 1 82 ? -18.505 6.292 11.958 1.00 92.12 82 SER A O 1
ATOM 649 N N . GLU A 1 83 ? -17.528 5.034 10.379 1.00 91.00 83 GLU A N 1
ATOM 650 C CA . GLU A 1 83 ? -17.546 3.773 11.128 1.00 91.00 83 GLU A CA 1
ATOM 651 C C . GLU A 1 83 ? -16.265 3.576 11.955 1.00 91.00 83 GLU A C 1
ATOM 653 O O . GLU A 1 83 ? -16.195 2.682 12.802 1.00 91.00 83 GLU A O 1
ATOM 658 N N . LEU A 1 84 ? -15.246 4.409 11.729 1.00 91.00 84 LEU A N 1
ATOM 659 C CA . LEU A 1 84 ? -13.969 4.347 12.420 1.00 91.00 84 LEU A CA 1
ATOM 660 C C . LEU A 1 84 ? -13.981 5.287 13.636 1.00 91.00 84 LEU A C 1
ATOM 662 O O . LEU A 1 84 ? -13.767 6.489 13.518 1.00 91.00 84 LEU A O 1
ATOM 666 N N . SER A 1 85 ? -14.203 4.725 14.826 1.00 89.38 85 SER A N 1
ATOM 667 C CA . SER A 1 85 ? -14.251 5.475 16.091 1.00 89.38 85 SER A CA 1
ATOM 668 C C . SER A 1 85 ? -13.237 4.928 17.109 1.00 89.38 85 SER A C 1
ATOM 670 O O . SER A 1 85 ? -13.105 3.706 17.236 1.00 89.38 85 SER A O 1
ATOM 672 N N . PRO A 1 86 ? -12.529 5.799 17.860 1.00 89.38 86 PRO A N 1
ATOM 673 C CA . PRO A 1 86 ? -11.652 5.391 18.963 1.00 89.38 86 PRO A CA 1
ATOM 674 C C . PRO A 1 86 ? -12.357 4.582 20.061 1.00 89.38 86 PRO A C 1
ATOM 676 O O . PRO A 1 86 ? -11.722 3.785 20.748 1.00 89.38 86 PRO A O 1
ATOM 679 N N . GLU A 1 87 ? -13.665 4.773 20.220 1.00 87.38 87 GLU A N 1
ATOM 680 C CA . GLU A 1 87 ? -14.508 4.111 21.216 1.00 87.38 87 GLU A CA 1
ATOM 681 C C . GLU A 1 87 ? -15.013 2.730 20.758 1.00 87.38 87 GLU A C 1
ATOM 683 O O . GLU A 1 87 ? -15.625 1.999 21.540 1.00 87.38 87 GLU A O 1
ATOM 688 N N . ALA A 1 88 ? -14.774 2.347 19.499 1.00 82.56 88 ALA A N 1
ATOM 689 C CA . ALA A 1 88 ? -15.213 1.068 18.962 1.00 82.56 88 ALA A CA 1
ATOM 690 C C . ALA A 1 88 ? -14.448 -0.107 19.602 1.00 82.56 88 ALA A C 1
ATOM 692 O O . ALA A 1 88 ? -13.222 -0.215 19.520 1.00 82.56 88 ALA A O 1
ATOM 693 N N . ASN A 1 89 ? -15.195 -1.046 20.190 1.00 78.56 89 ASN A N 1
ATOM 694 C CA . ASN A 1 89 ? -14.629 -2.230 20.849 1.00 78.56 89 ASN A CA 1
ATOM 695 C C . ASN A 1 89 ? -14.146 -3.309 19.861 1.00 78.56 89 ASN A C 1
ATOM 697 O O . ASN A 1 89 ? -13.352 -4.175 20.227 1.00 78.56 89 ASN A O 1
ATOM 701 N N . SER A 1 90 ? -14.621 -3.279 18.613 1.00 85.00 90 SER A N 1
ATOM 702 C CA . SER A 1 90 ? -14.280 -4.242 17.562 1.00 85.00 90 SER A CA 1
ATOM 703 C C . SER A 1 90 ? -14.132 -3.551 16.210 1.00 85.00 90 SER A C 1
ATOM 705 O O . SER A 1 90 ? -14.703 -2.487 15.985 1.00 85.00 90 SER A O 1
ATOM 707 N N . LEU A 1 91 ? -13.367 -4.166 15.303 1.00 84.44 91 LEU A N 1
ATOM 708 C CA . LEU A 1 91 ? -13.282 -3.700 13.918 1.00 84.44 91 LEU A CA 1
ATOM 709 C C . LEU A 1 91 ? -14.658 -3.851 13.247 1.00 84.44 91 LEU A C 1
ATOM 711 O O . LEU A 1 91 ? -15.277 -4.905 13.435 1.00 84.44 91 LEU A O 1
ATOM 715 N N . PRO A 1 92 ? -15.131 -2.847 12.484 1.00 89.44 92 PRO A N 1
ATOM 716 C CA . PRO A 1 92 ? -16.354 -2.986 11.705 1.00 89.44 92 PRO 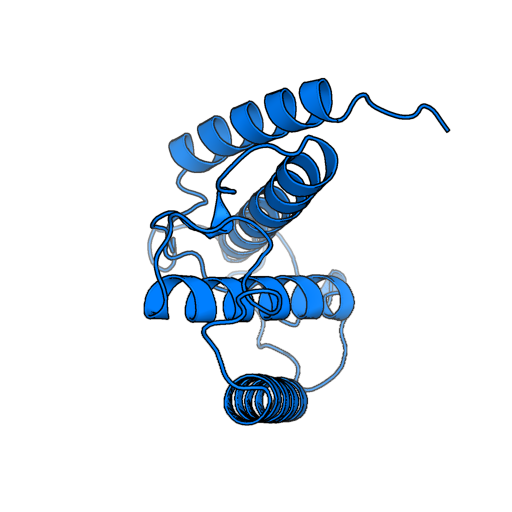A CA 1
ATOM 717 C C . PRO A 1 92 ? -16.211 -4.093 10.659 1.00 89.44 92 PRO A C 1
ATOM 719 O O . PRO A 1 92 ? -15.101 -4.469 10.265 1.00 89.44 92 PRO A O 1
ATOM 722 N N . GLN A 1 93 ? -17.348 -4.618 10.218 1.00 91.31 93 GLN A N 1
ATOM 723 C CA . GLN A 1 93 ? -17.388 -5.548 9.099 1.00 91.31 93 GLN A CA 1
ATOM 724 C C . GLN A 1 93 ? -17.068 -4.796 7.798 1.00 91.31 93 GLN A C 1
ATOM 726 O O . GLN A 1 93 ? -17.488 -3.655 7.631 1.00 91.31 93 GLN A O 1
ATOM 731 N N . GLU A 1 94 ? -16.312 -5.425 6.895 1.00 94.12 94 GLU A N 1
ATOM 732 C CA . GLU A 1 94 ? -16.070 -4.858 5.563 1.00 94.12 94 GLU A CA 1
ATOM 733 C C . GLU A 1 94 ? -17.366 -4.846 4.748 1.00 94.12 94 GLU A C 1
ATOM 735 O O . GLU A 1 94 ? -18.172 -5.774 4.836 1.00 94.12 94 GLU A O 1
ATOM 740 N N . HIS A 1 95 ? -17.555 -3.788 3.965 1.00 93.69 95 HIS A N 1
ATOM 741 C CA . HIS A 1 95 ? -18.659 -3.684 3.017 1.00 93.69 95 HIS A CA 1
ATOM 742 C C . HIS A 1 95 ? -18.301 -4.379 1.704 1.00 93.69 95 HIS A C 1
ATOM 744 O O . HIS A 1 95 ? -17.151 -4.328 1.271 1.00 93.69 95 HIS A O 1
ATOM 750 N N . ASP A 1 96 ? -19.310 -4.936 1.036 1.00 89.94 96 ASP A N 1
ATOM 751 C CA . ASP A 1 96 ? -19.193 -5.484 -0.327 1.00 89.94 96 ASP A CA 1
ATOM 752 C C . ASP A 1 96 ? -19.364 -4.388 -1.405 1.00 89.94 96 ASP A C 1
ATOM 754 O O . ASP A 1 96 ? -19.335 -4.646 -2.604 1.00 89.94 96 ASP A O 1
ATOM 758 N N . CYS A 1 97 ? -19.625 -3.141 -0.994 1.00 89.88 97 CYS A N 1
ATOM 759 C CA . CYS A 1 97 ? -19.811 -1.997 -1.883 1.00 89.88 97 CYS A CA 1
ATOM 760 C C . CYS A 1 97 ? -18.714 -0.941 -1.690 1.00 89.88 97 CYS A C 1
ATOM 762 O O . CYS A 1 97 ? -17.922 -0.986 -0.747 1.00 89.88 97 CYS A O 1
ATOM 764 N N . ALA A 1 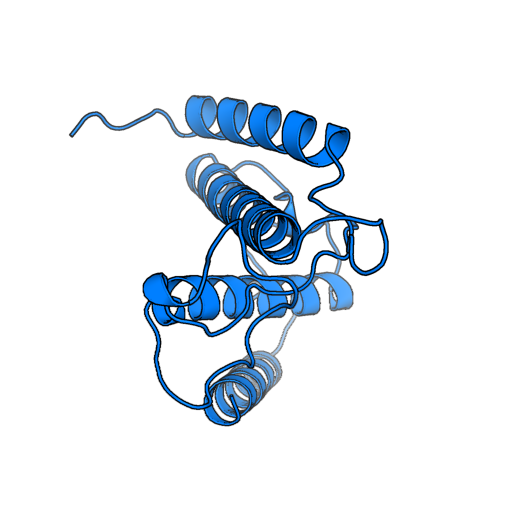98 ? -18.654 0.032 -2.602 1.00 91.94 98 ALA A N 1
ATOM 765 C CA . ALA A 1 98 ? -17.674 1.106 -2.517 1.00 91.94 98 ALA A CA 1
ATOM 766 C C . ALA A 1 98 ? -17.898 1.970 -1.263 1.00 91.94 98 ALA A C 1
ATOM 768 O O . ALA A 1 98 ? -18.979 2.525 -1.068 1.00 91.94 98 ALA A O 1
ATOM 769 N N . THR A 1 99 ? -16.845 2.121 -0.461 1.00 95.56 99 THR A N 1
ATOM 770 C CA . THR A 1 99 ? -16.782 3.035 0.692 1.00 95.56 99 THR A CA 1
ATOM 771 C C . THR A 1 99 ? -15.802 4.178 0.420 1.00 95.56 99 THR A C 1
ATOM 773 O O . THR A 1 99 ? -15.121 4.194 -0.612 1.00 95.56 99 THR A O 1
ATOM 776 N N . ASP A 1 100 ? -15.639 5.088 1.383 1.00 95.31 100 ASP A N 1
ATOM 777 C CA . ASP A 1 100 ? -14.581 6.113 1.372 1.00 95.31 100 ASP A CA 1
ATOM 778 C C . ASP A 1 100 ? -13.171 5.533 1.119 1.00 95.31 100 ASP A C 1
ATOM 780 O O . ASP A 1 100 ? -12.282 6.215 0.599 1.00 95.31 100 ASP A O 1
ATOM 784 N N . MET A 1 101 ? -12.954 4.251 1.441 1.00 95.06 101 MET A N 1
ATOM 785 C CA . MET A 1 101 ? -11.666 3.574 1.299 1.00 95.06 101 MET A CA 1
ATOM 786 C C . MET A 1 101 ? -11.372 3.034 -0.104 1.00 95.06 101 MET A C 1
ATOM 788 O O . MET A 1 101 ? -10.230 2.634 -0.349 1.00 95.06 101 MET A O 1
ATOM 792 N N . ILE A 1 102 ? -12.325 3.055 -1.044 1.00 94.31 102 ILE A N 1
ATOM 793 C CA . ILE A 1 102 ? -12.180 2.408 -2.361 1.00 94.31 102 ILE A CA 1
ATOM 794 C C . ILE A 1 102 ? -10.920 2.860 -3.113 1.00 94.31 102 ILE A C 1
ATOM 796 O O . ILE A 1 102 ? -10.134 2.036 -3.584 1.00 94.31 102 ILE A O 1
ATOM 800 N N . PHE A 1 103 ? -10.656 4.169 -3.153 1.00 93.75 103 PHE A N 1
ATOM 801 C CA . PHE A 1 103 ? -9.493 4.720 -3.850 1.00 93.75 103 PHE A CA 1
ATOM 802 C C . PHE A 1 103 ? -8.172 4.243 -3.232 1.00 93.75 103 PHE A C 1
ATOM 804 O O . PHE A 1 103 ? -7.223 3.894 -3.940 1.00 93.75 103 PHE A O 1
ATOM 811 N N . CYS A 1 104 ? -8.103 4.206 -1.902 1.00 94.50 104 CYS A N 1
ATOM 812 C CA . CYS A 1 104 ? -6.931 3.730 -1.178 1.00 94.50 104 CYS A CA 1
ATOM 813 C C . CYS A 1 104 ? -6.734 2.222 -1.375 1.00 94.50 104 CYS A C 1
ATOM 815 O O . CYS A 1 104 ? -5.610 1.774 -1.608 1.00 94.50 104 CYS A O 1
ATOM 817 N N . LEU A 1 105 ? -7.816 1.444 -1.323 1.00 95.75 105 LEU A N 1
ATOM 818 C CA . LEU A 1 105 ? -7.785 -0.011 -1.444 1.00 95.75 105 LEU A CA 1
ATOM 819 C C . LEU A 1 105 ? -7.334 -0.478 -2.819 1.00 95.75 105 LEU A C 1
ATOM 821 O O . LEU A 1 105 ? -6.457 -1.336 -2.880 1.00 95.75 105 LEU A O 1
ATOM 825 N N . VAL A 1 106 ? -7.837 0.128 -3.898 1.00 94.94 106 VAL A N 1
ATOM 826 C CA . VAL A 1 106 ? -7.397 -0.191 -5.267 1.00 94.94 106 VAL A CA 1
ATOM 827 C C . VAL A 1 106 ? -5.879 -0.032 -5.393 1.00 94.94 106 VAL A C 1
ATOM 829 O O . VAL A 1 106 ? -5.190 -0.919 -5.893 1.00 94.94 106 VAL A O 1
ATOM 832 N N . ARG A 1 107 ? -5.317 1.059 -4.857 1.00 95.38 107 ARG A N 1
ATOM 833 C CA . ARG A 1 107 ? -3.862 1.289 -4.867 1.00 95.38 107 ARG A CA 1
ATOM 834 C C . ARG A 1 107 ? -3.101 0.254 -4.040 1.00 95.38 107 ARG A C 1
ATOM 836 O O . ARG A 1 107 ? -2.034 -0.192 -4.460 1.00 95.38 107 ARG A O 1
ATOM 843 N N . CYS A 1 108 ? -3.631 -0.125 -2.879 1.00 96.06 108 CYS A N 1
ATOM 844 C CA . CYS A 1 108 ? -3.025 -1.151 -2.031 1.00 96.06 108 CYS A CA 1
ATOM 845 C C . CYS A 1 108 ? -3.057 -2.535 -2.697 1.00 96.06 108 CYS A C 1
ATOM 847 O O . CYS A 1 108 ? -2.072 -3.266 -2.621 1.00 96.06 108 CYS A O 1
ATOM 849 N N . GLU A 1 109 ? -4.147 -2.883 -3.381 1.00 95.50 109 GLU A N 1
ATOM 850 C CA . GLU A 1 109 ? -4.277 -4.144 -4.117 1.00 95.50 109 GLU A CA 1
ATOM 851 C C . GLU A 1 109 ? -3.322 -4.207 -5.306 1.00 95.50 109 GLU A C 1
ATOM 853 O O . GLU A 1 109 ? -2.603 -5.195 -5.446 1.00 95.50 109 GLU A O 1
ATOM 858 N N . ILE A 1 110 ? -3.207 -3.129 -6.090 1.00 93.19 110 ILE A N 1
ATOM 859 C CA . ILE A 1 110 ? -2.212 -3.039 -7.171 1.00 93.19 110 ILE A CA 1
ATOM 860 C C . ILE A 1 110 ? -0.802 -3.236 -6.605 1.00 93.19 110 ILE A C 1
ATOM 862 O O . ILE A 1 110 ? -0.027 -4.043 -7.114 1.00 93.19 110 ILE A O 1
ATOM 866 N N . ALA A 1 111 ? -0.460 -2.546 -5.513 1.00 92.75 111 ALA A N 1
ATOM 867 C CA . ALA A 1 111 ? 0.847 -2.699 -4.880 1.00 92.75 111 ALA A CA 1
ATOM 868 C C . ALA A 1 111 ? 1.080 -4.136 -4.371 1.00 92.75 111 ALA A C 1
ATOM 870 O O . ALA A 1 111 ? 2.162 -4.696 -4.554 1.00 92.75 111 ALA A O 1
ATOM 871 N N . LYS A 1 112 ? 0.068 -4.771 -3.771 1.00 92.75 112 LYS A N 1
ATOM 872 C CA . LYS A 1 112 ? 0.130 -6.169 -3.321 1.00 92.75 112 LYS A CA 1
ATOM 873 C C . LYS A 1 112 ? 0.347 -7.135 -4.487 1.00 92.75 112 LYS A C 1
ATOM 875 O O . LYS A 1 112 ? 1.180 -8.033 -4.372 1.00 92.75 112 LYS A O 1
ATOM 880 N N . PHE A 1 113 ? -0.359 -6.936 -5.593 1.00 91.12 113 PHE A N 1
ATOM 881 C CA . PHE A 1 113 ? -0.201 -7.706 -6.821 1.00 91.12 113 PHE A CA 1
ATOM 882 C C . PHE A 1 113 ? 1.217 -7.572 -7.393 1.00 91.12 113 PHE A C 1
ATOM 884 O O . PHE A 1 113 ? 1.895 -8.577 -7.616 1.00 91.12 113 PHE A O 1
ATOM 891 N N . LEU A 1 114 ? 1.737 -6.345 -7.502 1.00 87.75 114 LEU A N 1
ATOM 892 C CA . LEU A 1 114 ? 3.118 -6.096 -7.933 1.00 87.75 114 LEU A CA 1
ATOM 893 C C . LEU A 1 114 ? 4.141 -6.772 -7.010 1.00 87.75 114 LEU A C 1
ATOM 895 O O . LEU A 1 114 ? 5.086 -7.409 -7.475 1.00 87.75 114 LEU A O 1
ATOM 899 N N . ARG A 1 115 ? 3.924 -6.723 -5.691 1.00 87.62 115 ARG A N 1
ATOM 900 C CA . ARG A 1 115 ? 4.766 -7.426 -4.712 1.00 87.62 115 ARG A CA 1
ATOM 901 C C . ARG A 1 115 ? 4.780 -8.941 -4.934 1.00 87.62 115 ARG A C 1
ATOM 903 O O . ARG A 1 115 ? 5.840 -9.556 -4.835 1.00 87.62 115 ARG A O 1
ATOM 910 N N . GLN A 1 116 ? 3.634 -9.550 -5.237 1.00 86.56 116 GLN A N 1
ATOM 911 C CA . GLN A 1 116 ? 3.543 -10.986 -5.528 1.00 86.56 116 GLN A CA 1
ATOM 912 C C . GLN A 1 116 ? 4.274 -11.354 -6.820 1.00 86.56 116 GLN A C 1
ATOM 914 O O . GLN A 1 116 ? 4.964 -12.373 -6.867 1.00 86.56 116 GLN A O 1
ATOM 919 N N . ILE A 1 117 ? 4.169 -10.511 -7.848 1.00 83.06 117 ILE A N 1
ATOM 920 C CA . ILE A 1 117 ? 4.916 -10.678 -9.095 1.00 83.06 117 ILE A CA 1
ATOM 921 C C . ILE A 1 117 ? 6.427 -10.643 -8.824 1.00 83.06 117 ILE A C 1
ATOM 923 O O . ILE A 1 117 ? 7.144 -11.538 -9.274 1.00 83.06 117 ILE A O 1
ATOM 927 N N . ARG A 1 118 ? 6.904 -9.667 -8.041 1.00 79.00 118 ARG A N 1
ATOM 928 C CA . ARG A 1 118 ? 8.321 -9.546 -7.648 1.00 79.00 118 ARG A CA 1
ATOM 929 C C . ARG A 1 118 ? 8.817 -10.761 -6.873 1.00 79.00 118 ARG A C 1
ATOM 931 O O . ARG A 1 118 ? 9.885 -11.285 -7.171 1.00 79.00 118 ARG A O 1
ATOM 938 N N . ALA A 1 119 ? 8.029 -11.252 -5.918 1.00 79.25 119 ALA A N 1
ATOM 939 C CA . ALA A 1 119 ? 8.394 -12.420 -5.119 1.00 79.25 119 ALA A CA 1
ATOM 940 C C . ALA A 1 119 ? 8.618 -13.683 -5.974 1.00 79.25 119 ALA A C 1
ATOM 942 O O . ALA A 1 119 ? 9.465 -14.502 -5.632 1.00 79.25 119 ALA A O 1
ATOM 943 N N . LYS A 1 120 ? 7.893 -13.829 -7.092 1.00 76.75 120 LYS A N 1
ATOM 944 C CA . LYS A 1 120 ? 8.056 -14.954 -8.027 1.00 76.75 120 LYS A CA 1
ATOM 945 C C . LYS A 1 120 ? 9.257 -14.801 -8.972 1.00 76.75 120 LYS A C 1
ATOM 947 O O . LYS A 1 120 ? 9.748 -15.809 -9.466 1.00 76.75 120 LYS A O 1
ATOM 952 N N . LYS A 1 121 ? 9.698 -13.568 -9.254 1.00 69.12 121 LYS A N 1
ATOM 953 C CA . LYS A 1 121 ? 10.631 -13.246 -10.354 1.00 69.12 121 LYS A CA 1
ATOM 954 C C . LYS A 1 121 ? 12.016 -12.760 -9.898 1.00 69.12 121 LYS A C 1
ATOM 956 O O . LYS A 1 121 ? 12.950 -12.814 -10.686 1.00 69.12 121 LYS A O 1
ATOM 961 N N . GLY A 1 122 ? 12.158 -12.339 -8.638 1.00 64.12 122 GLY A N 1
ATOM 962 C CA . GLY A 1 122 ? 13.400 -11.810 -8.060 1.00 64.12 122 GLY A CA 1
ATOM 963 C C . GLY A 1 122 ? 13.268 -10.343 -7.630 1.00 64.12 122 GLY A C 1
ATOM 964 O O . GLY A 1 122 ? 12.590 -9.550 -8.276 1.00 64.12 122 GLY A O 1
ATOM 965 N N . LEU A 1 123 ? 13.898 -9.980 -6.507 1.00 60.47 123 LEU A N 1
ATOM 966 C CA . LEU A 1 123 ? 13.760 -8.662 -5.852 1.00 60.47 123 LEU A CA 1
ATOM 967 C C . LEU A 1 123 ? 14.681 -7.564 -6.427 1.00 60.47 123 LEU A C 1
ATOM 969 O O . LEU A 1 123 ? 14.575 -6.406 -6.020 1.00 60.47 123 LEU A O 1
ATOM 973 N N . 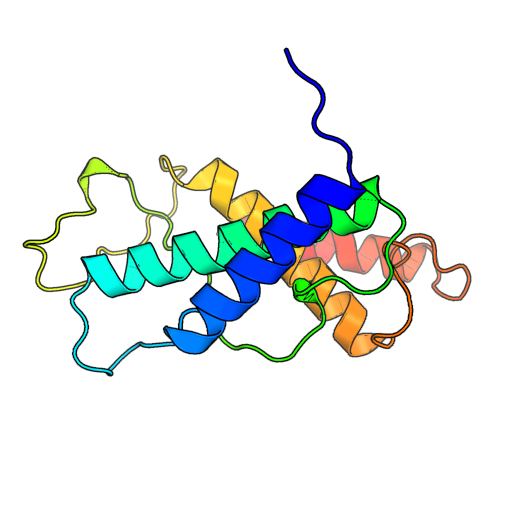GLU A 1 124 ? 15.589 -7.936 -7.331 1.00 56.78 124 GLU A N 1
ATOM 974 C CA . GLU A 1 124 ? 16.666 -7.085 -7.866 1.00 56.78 124 GLU A CA 1
ATOM 975 C C . GLU A 1 124 ? 16.205 -6.182 -9.025 1.00 56.78 124 GLU A C 1
ATOM 977 O O . GLU A 1 124 ? 16.846 -5.181 -9.334 1.00 56.78 124 GLU A O 1
ATOM 982 N N . GLU A 1 125 ? 15.078 -6.500 -9.663 1.00 54.62 125 GLU A N 1
ATOM 983 C CA . GLU A 1 125 ? 14.547 -5.713 -10.775 1.00 54.62 125 GLU A CA 1
ATOM 984 C C . GLU A 1 125 ? 13.631 -4.598 -10.235 1.00 54.62 125 GLU A C 1
ATOM 986 O O . GLU A 1 125 ? 12.716 -4.860 -9.453 1.00 54.62 125 GLU A O 1
ATOM 991 N N . GLY A 1 126 ? 13.897 -3.338 -10.600 1.00 56.38 126 GLY A N 1
ATOM 992 C CA . GLY A 1 126 ? 13.133 -2.144 -10.197 1.00 56.38 126 GLY A CA 1
ATOM 993 C C . GLY A 1 126 ? 11.682 -2.132 -10.710 1.00 56.38 126 GLY A C 1
ATOM 994 O O . GLY A 1 126 ? 11.002 -3.151 -10.690 1.00 56.38 126 GLY A O 1
ATOM 995 N N . TRP A 1 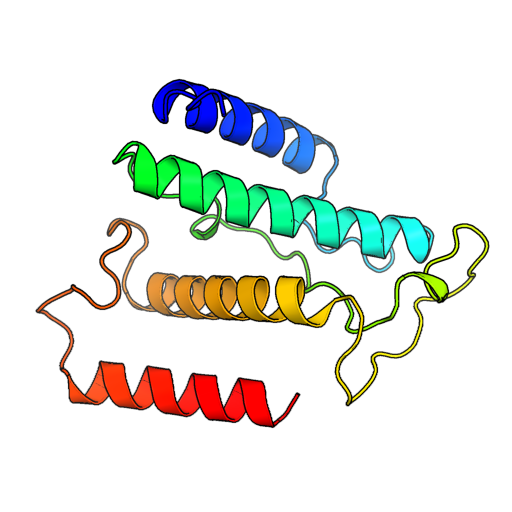127 ? 11.146 -0.981 -11.136 1.00 59.31 127 TRP A N 1
ATOM 996 C CA . TRP A 1 127 ? 9.789 -0.842 -11.724 1.00 59.31 127 TRP A CA 1
ATOM 997 C C . TRP A 1 127 ? 9.684 -1.420 -13.148 1.00 59.31 127 TRP A C 1
ATOM 999 O O . TRP A 1 127 ? 9.272 -0.746 -14.090 1.00 59.31 127 TRP A O 1
ATOM 1009 N N . THR A 1 128 ? 10.142 -2.653 -13.338 1.00 64.88 128 THR A N 1
ATOM 1010 C CA . THR A 1 128 ? 10.281 -3.297 -14.649 1.00 64.88 128 THR A CA 1
ATOM 1011 C C . THR A 1 128 ? 9.509 -4.609 -14.748 1.00 64.88 128 THR A C 1
ATOM 1013 O O . THR A 1 128 ? 9.715 -5.357 -15.696 1.00 64.88 128 THR A O 1
ATOM 1016 N N . GLU A 1 129 ? 8.583 -4.896 -13.831 1.00 64.50 129 GLU A N 1
ATOM 1017 C CA . GLU A 1 129 ? 7.900 -6.196 -13.732 1.00 64.50 129 GLU A CA 1
ATOM 1018 C C . GLU A 1 129 ? 7.154 -6.590 -15.013 1.00 64.50 129 GLU A C 1
ATOM 1020 O O . GLU A 1 129 ? 7.163 -7.758 -15.415 1.00 64.50 129 GLU A O 1
ATOM 1025 N N . PHE A 1 130 ? 6.523 -5.611 -15.665 1.00 63.25 130 PHE A N 1
ATOM 1026 C CA . PHE A 1 130 ? 5.844 -5.784 -16.953 1.00 63.25 130 PHE A CA 1
ATOM 1027 C C . PHE A 1 130 ? 6.728 -5.429 -18.150 1.00 63.25 130 PHE A C 1
ATOM 1029 O O . PHE A 1 130 ? 6.443 -5.848 -19.273 1.00 63.25 130 PHE A O 1
ATOM 1036 N N . SER A 1 131 ? 7.834 -4.729 -17.916 1.00 70.12 131 SER A N 1
ATOM 1037 C CA . SER A 1 131 ? 8.819 -4.383 -18.942 1.00 70.12 131 SER A CA 1
ATOM 1038 C C . SER A 1 131 ? 9.883 -5.467 -19.129 1.00 70.12 131 SER A C 1
ATOM 1040 O O . SER A 1 131 ? 10.638 -5.397 -20.093 1.00 70.12 131 SER A O 1
ATOM 1042 N N . ASN A 1 132 ? 9.938 -6.480 -18.251 1.00 72.69 132 ASN A N 1
ATOM 1043 C CA . ASN A 1 132 ? 10.903 -7.570 -18.351 1.00 72.69 132 ASN A CA 1
ATOM 1044 C C . ASN A 1 132 ? 10.655 -8.358 -19.658 1.00 72.69 132 ASN A C 1
ATOM 1046 O O . ASN A 1 132 ? 9.563 -8.921 -19.835 1.00 72.69 132 ASN A O 1
ATOM 1050 N N . PRO A 1 133 ? 11.627 -8.379 -20.591 1.00 74.81 133 PRO A N 1
ATOM 1051 C CA . PRO A 1 133 ? 11.483 -9.036 -21.889 1.00 74.81 133 PRO A CA 1
ATOM 1052 C C . PRO A 1 133 ? 11.528 -10.566 -21.789 1.00 74.81 133 PRO A C 1
ATOM 1054 O O . PRO A 1 133 ? 11.115 -11.248 -22.719 1.00 74.81 133 PRO A O 1
ATOM 1057 N N . SER A 1 134 ? 11.988 -11.104 -20.658 1.00 77.38 134 SER A N 1
ATOM 1058 C CA . SER A 1 134 ? 12.078 -12.545 -20.388 1.00 77.38 134 SER A CA 1
ATOM 1059 C C . SER A 1 134 ? 10.716 -13.182 -20.102 1.00 77.38 134 SER A C 1
ATOM 1061 O O . SER A 1 134 ? 10.630 -14.389 -19.913 1.00 77.38 134 SER A O 1
ATOM 1063 N N . ILE A 1 135 ? 9.661 -12.369 -20.033 1.00 77.94 135 ILE A N 1
ATOM 1064 C CA . ILE A 1 135 ? 8.308 -12.772 -19.660 1.00 77.94 135 ILE A CA 1
ATOM 1065 C C . ILE A 1 135 ? 7.422 -12.571 -20.869 1.00 77.94 135 ILE A C 1
ATOM 1067 O O . ILE A 1 135 ? 7.346 -11.460 -21.413 1.00 77.94 135 ILE A O 1
ATOM 1071 N N . SER A 1 136 ? 6.748 -13.639 -21.279 1.00 86.88 136 SER A N 1
ATOM 1072 C CA . SER A 1 136 ? 5.894 -13.600 -22.454 1.00 86.88 136 SER A CA 1
ATOM 1073 C C . SER A 1 136 ? 4.725 -12.633 -22.248 1.00 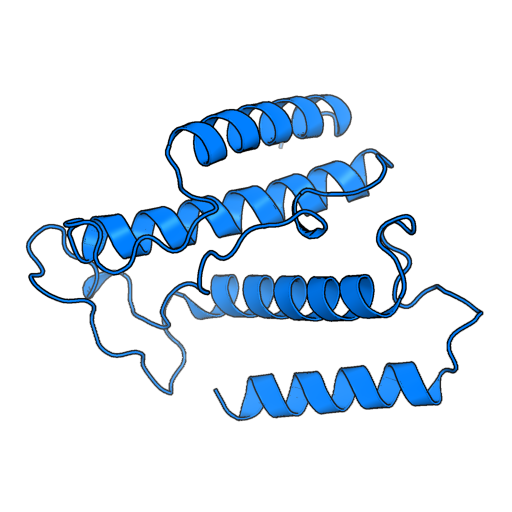86.88 136 SER A C 1
ATOM 1075 O O . SER A 1 136 ? 4.275 -12.373 -21.130 1.00 86.88 136 SER A O 1
ATOM 1077 N N . VAL A 1 137 ? 4.209 -12.085 -23.349 1.00 87.62 137 VAL A N 1
ATOM 1078 C CA . VAL A 1 137 ? 3.007 -11.237 -23.308 1.00 87.62 137 VAL A CA 1
ATOM 1079 C C . VAL A 1 137 ? 1.812 -12.024 -22.763 1.00 87.62 137 VAL A C 1
ATOM 1081 O O . VAL A 1 137 ? 1.044 -11.477 -21.982 1.00 87.62 137 VAL A O 1
ATOM 1084 N N . SER A 1 138 ? 1.704 -13.312 -23.104 1.00 90.62 138 SER A N 1
ATOM 1085 C CA . SER A 1 138 ? 0.632 -14.191 -22.622 1.00 90.62 138 SER A CA 1
ATOM 1086 C C . SER A 1 138 ? 0.615 -14.297 -21.096 1.00 90.62 138 SER A C 1
ATOM 1088 O O . SER A 1 138 ? -0.426 -14.083 -20.490 1.00 90.62 138 SER A O 1
ATOM 1090 N N . GLU A 1 139 ? 1.767 -14.543 -20.465 1.00 87.25 139 GLU A N 1
ATOM 1091 C CA . GLU A 1 139 ? 1.866 -14.628 -18.997 1.00 87.25 139 GLU A CA 1
ATOM 1092 C C . GLU A 1 139 ? 1.551 -13.290 -18.313 1.00 87.25 139 GLU A C 1
ATOM 1094 O O . GLU A 1 139 ? 1.035 -13.258 -17.196 1.00 87.25 139 GLU A O 1
ATOM 1099 N N . LYS A 1 140 ? 1.882 -12.163 -18.958 1.00 86.31 140 LYS A N 1
ATOM 1100 C CA . LYS A 1 140 ? 1.547 -10.828 -18.439 1.00 86.31 140 LYS A CA 1
ATOM 1101 C C . LYS A 1 140 ? 0.041 -10.580 -18.479 1.00 86.31 140 LYS A C 1
ATOM 1103 O O . LYS A 1 140 ? -0.482 -10.057 -17.503 1.00 86.31 140 LYS A O 1
ATOM 1108 N N . LEU A 1 141 ? -0.620 -10.946 -19.578 1.00 90.75 141 LEU A N 1
ATOM 1109 C CA . LEU A 1 141 ? -2.069 -10.802 -19.741 1.00 90.75 141 LEU A CA 1
ATOM 1110 C C . LEU A 1 141 ? -2.826 -11.690 -18.753 1.00 90.75 141 LEU A C 1
ATOM 1112 O O . LEU A 1 141 ? -3.653 -11.180 -18.014 1.00 90.75 141 LEU A O 1
ATOM 1116 N N . GLU A 1 142 ? -2.442 -12.961 -18.622 1.00 92.31 142 GLU A N 1
ATOM 1117 C CA . GLU A 1 142 ? -3.060 -13.881 -17.657 1.00 92.31 142 GLU A CA 1
ATOM 1118 C C . GLU A 1 142 ? -2.962 -13.358 -16.212 1.00 92.31 142 GLU A C 1
ATOM 1120 O O . GLU A 1 142 ? -3.916 -13.438 -15.436 1.00 92.31 142 GLU A O 1
ATOM 1125 N N . ALA A 1 143 ? -1.817 -12.768 -15.842 1.00 90.12 143 ALA A N 1
ATOM 1126 C CA . ALA A 1 143 ? -1.650 -12.152 -14.529 1.00 90.12 143 ALA A CA 1
ATOM 1127 C C . ALA A 1 143 ? -2.558 -10.926 -14.327 1.00 90.12 143 ALA A C 1
ATOM 1129 O O . ALA A 1 143 ? -3.013 -10.700 -13.206 1.00 90.12 143 ALA A O 1
ATOM 1130 N N . ILE A 1 144 ? -2.795 -10.135 -15.380 1.00 91.19 144 ILE A N 1
ATOM 1131 C CA . ILE A 1 144 ? -3.705 -8.983 -15.348 1.00 91.19 144 ILE A CA 1
ATOM 1132 C C . ILE A 1 144 ? -5.150 -9.464 -15.213 1.00 91.19 144 ILE A C 1
ATOM 1134 O O . ILE A 1 144 ? -5.831 -8.995 -14.307 1.00 91.19 144 ILE A O 1
ATOM 1138 N N . ASP A 1 145 ? -5.573 -10.435 -16.022 1.00 94.62 145 ASP A N 1
ATOM 1139 C CA . ASP A 1 145 ? -6.933 -10.988 -15.997 1.00 94.62 145 ASP A CA 1
ATOM 1140 C C . ASP A 1 145 ? -7.255 -11.576 -14.613 1.00 94.62 145 ASP A C 1
ATOM 1142 O O . ASP A 1 145 ? -8.259 -11.229 -13.996 1.00 94.62 145 ASP A O 1
ATOM 1146 N N . THR A 1 146 ? -6.328 -12.362 -14.049 1.00 93.75 146 THR A N 1
ATOM 1147 C CA . THR A 1 146 ? -6.460 -12.917 -12.687 1.00 93.75 146 THR A CA 1
ATOM 1148 C C . THR A 1 146 ? -6.610 -11.816 -11.630 1.00 93.75 146 THR A C 1
ATOM 1150 O O . THR A 1 146 ? -7.341 -11.963 -10.649 1.00 93.75 146 THR A O 1
ATOM 1153 N N . PHE A 1 147 ? -5.878 -10.709 -11.783 1.00 94.00 147 PHE A N 1
ATOM 1154 C CA . PHE A 1 147 ? -5.968 -9.585 -10.856 1.00 94.00 147 PHE A CA 1
ATOM 1155 C C . PHE A 1 147 ? -7.285 -8.816 -11.015 1.00 94.00 147 PHE A C 1
ATOM 1157 O O . PHE A 1 147 ? -7.859 -8.390 -10.014 1.00 94.00 147 PHE A O 1
ATOM 1164 N N . GLU A 1 148 ? -7.783 -8.672 -12.242 1.00 94.38 148 GLU A N 1
ATOM 1165 C CA . GLU A 1 148 ? -9.081 -8.062 -12.528 1.00 94.38 148 GLU A CA 1
ATOM 1166 C C . GLU A 1 148 ? -10.230 -8.869 -11.914 1.00 94.38 148 GLU A C 1
ATOM 1168 O O . GLU A 1 148 ? -11.066 -8.298 -11.214 1.00 94.38 148 GLU A O 1
ATOM 1173 N N . GLU A 1 149 ? -10.225 -10.194 -12.080 1.00 95.19 149 GLU A N 1
ATOM 1174 C CA . GLU A 1 149 ? -11.191 -11.098 -11.444 1.00 95.19 149 GLU A CA 1
ATOM 1175 C C . GLU A 1 149 ? -11.155 -10.979 -9.912 1.00 95.19 149 GLU A C 1
ATOM 1177 O O . GLU A 1 149 ? -12.201 -10.890 -9.266 1.00 95.19 149 GLU A O 1
ATOM 1182 N N . HIS A 1 150 ? -9.956 -10.906 -9.316 1.00 92.12 150 HIS A N 1
ATOM 1183 C CA . HIS A 1 150 ? -9.791 -10.686 -7.872 1.00 92.12 150 HIS A CA 1
ATOM 1184 C C . HIS A 1 150 ? -10.402 -9.357 -7.412 1.00 92.12 150 HIS A C 1
ATOM 1186 O O . HIS A 1 150 ? -11.019 -9.306 -6.350 1.00 92.12 150 HIS A O 1
ATOM 1192 N N . LEU A 1 151 ? -10.238 -8.283 -8.189 1.00 90.31 151 LEU A N 1
ATOM 1193 C CA . LEU A 1 151 ? -10.825 -6.981 -7.864 1.00 90.31 151 LEU A CA 1
ATOM 1194 C C . LEU A 1 151 ? -12.351 -6.968 -8.010 1.00 90.31 151 LEU A C 1
ATOM 1196 O O . LEU A 1 151 ? -13.009 -6.275 -7.243 1.00 90.31 151 LEU A O 1
ATOM 1200 N N . GLN A 1 152 ? -12.907 -7.709 -8.969 1.00 88.44 152 GLN A N 1
ATOM 1201 C CA . GLN A 1 152 ? -14.357 -7.805 -9.184 1.00 88.44 152 GLN A CA 1
ATOM 1202 C C . GLN A 1 152 ? -15.066 -8.678 -8.142 1.00 88.44 152 GLN A C 1
ATOM 1204 O O . GLN A 1 152 ? -16.257 -8.502 -7.906 1.00 88.44 152 GLN A O 1
ATOM 1209 N N . ALA A 1 153 ? -14.351 -9.626 -7.533 1.00 86.69 153 ALA A N 1
ATOM 1210 C CA . ALA A 1 153 ? -14.881 -10.506 -6.495 1.00 86.69 153 ALA A CA 1
ATOM 1211 C C . ALA A 1 153 ? -14.912 -9.870 -5.091 1.00 86.69 153 ALA A C 1
ATOM 1213 O O . ALA A 1 153 ? -15.297 -10.546 -4.133 1.00 86.69 153 ALA A O 1
ATOM 1214 N N . ARG A 1 154 ? -14.451 -8.623 -4.958 1.00 74.94 154 ARG A N 1
ATOM 1215 C CA . ARG A 1 154 ? -14.297 -7.901 -3.694 1.00 74.94 154 ARG A CA 1
ATOM 1216 C C . ARG A 1 154 ? -15.388 -6.859 -3.500 1.00 74.94 154 ARG A C 1
ATOM 1218 O O . ARG A 1 154 ? -15.743 -6.662 -2.321 1.00 74.94 154 ARG A O 1
#